Protein AF-A0AAN5D0X2-F1 (afdb_monomer_lite)

Radius of gyration: 18.29 Å; chains: 1; bounding box: 33×32×51 Å

Secondary structure (DSSP, 8-state):
-------S--EEEETTHHHHHHHHHT-------TT----SS---EEEE---TTS----EE----S-SEEEEEETTEEEEEEE----PPPPPEE-

Organism: NCBI:txid1317129

Foldseek 3Di:
DDPDPPFDPKDKDFPPVVVVVVCVVLPPDADADPVGDAGPPHGDMDIDRDDPPDDDWDKDWDDDPDQFDWDQDPSDTDGDDGHPDDDDTDIDTD

Sequence (94 aa):
DSSMPFTESVTVRLSDESIWRQFNNETTEMVITQSGRRMFPSLQCMIEGLDENQVYAIFLHMERVDENRYKYVGKQWVPAGEVKERNEARSVAH

Structure (mmCIF, N/CA/C/O backbone):
data_AF-A0AAN5D0X2-F1
#
_entry.id   AF-A0AAN5D0X2-F1
#
loop_
_atom_site.group_PDB
_atom_site.id
_atom_site.type_symbol
_atom_site.label_atom_id
_atom_site.label_alt_id
_atom_site.label_comp_id
_atom_site.label_asym_id
_atom_site.label_entity_id
_atom_site.label_seq_id
_atom_site.pdbx_PDB_ins_code
_atom_site.Cartn_x
_atom_site.Cartn_y
_atom_site.Cartn_z
_atom_site.occupancy
_atom_site.B_iso_or_equiv
_atom_site.auth_seq_id
_atom_site.auth_comp_id
_atom_site.auth_asym_id
_atom_site.auth_atom_id
_atom_site.pdbx_PDB_model_num
ATOM 1 N N . ASP A 1 1 ? 7.593 21.839 -32.981 1.00 43.03 1 ASP A N 1
ATOM 2 C CA . ASP A 1 1 ? 6.430 20.959 -32.823 1.00 43.03 1 ASP A CA 1
ATOM 3 C C . ASP A 1 1 ? 6.956 19.538 -32.855 1.00 43.03 1 ASP A C 1
ATOM 5 O O . ASP A 1 1 ? 7.433 19.090 -33.890 1.00 43.03 1 ASP A O 1
ATOM 9 N N . SER A 1 2 ? 7.103 18.931 -31.684 1.00 45.31 2 SER A N 1
ATOM 10 C CA . SER A 1 2 ? 7.820 17.666 -31.509 1.00 45.31 2 SER A CA 1
ATOM 11 C C . SER A 1 2 ? 7.047 16.869 -30.480 1.00 45.31 2 SER A C 1
ATOM 13 O O . SER A 1 2 ? 7.365 16.877 -29.294 1.00 45.31 2 SER A O 1
ATOM 15 N N . SER A 1 3 ? 5.952 16.273 -30.943 1.00 52.84 3 SER A N 1
ATOM 16 C CA . SER A 1 3 ? 5.180 15.306 -30.181 1.00 52.84 3 SER A CA 1
ATOM 17 C C . SER A 1 3 ? 6.135 14.218 -29.705 1.00 52.84 3 SER A C 1
ATOM 19 O O . SER A 1 3 ? 6.711 13.507 -30.532 1.00 52.84 3 SER A O 1
ATOM 21 N N . MET A 1 4 ? 6.330 14.117 -28.387 1.00 55.59 4 MET A N 1
ATOM 22 C CA . MET A 1 4 ? 6.958 12.938 -27.803 1.00 55.59 4 MET A CA 1
ATOM 23 C C . MET A 1 4 ? 6.228 11.718 -28.366 1.00 55.59 4 MET A C 1
ATOM 25 O O . MET A 1 4 ? 4.992 11.706 -28.330 1.00 55.59 4 MET A O 1
ATOM 29 N N . PRO A 1 5 ? 6.947 10.727 -28.917 1.00 51.31 5 PRO A N 1
ATOM 30 C CA . PRO A 1 5 ? 6.319 9.477 -29.268 1.00 51.31 5 PRO A CA 1
ATOM 31 C C . PRO A 1 5 ? 5.909 8.880 -27.929 1.00 51.31 5 PRO A C 1
ATOM 33 O O . PRO A 1 5 ? 6.741 8.348 -27.201 1.00 51.31 5 PRO A O 1
ATOM 36 N N . PHE A 1 6 ? 4.645 9.046 -27.542 1.00 54.91 6 PHE A N 1
ATOM 37 C CA . PHE A 1 6 ? 4.085 8.141 -26.563 1.00 54.91 6 PHE A CA 1
ATOM 38 C C . PHE A 1 6 ? 4.125 6.787 -27.256 1.00 54.91 6 PHE A C 1
ATOM 40 O O . PHE A 1 6 ? 3.337 6.490 -28.156 1.00 54.91 6 PHE A O 1
ATOM 47 N N . THR A 1 7 ? 5.167 6.049 -26.890 1.00 50.94 7 THR A N 1
ATOM 48 C CA . THR A 1 7 ? 5.313 4.616 -27.041 1.00 50.94 7 THR A CA 1
ATOM 49 C C . THR A 1 7 ? 4.003 3.959 -26.626 1.00 50.94 7 THR A C 1
ATOM 51 O O . THR A 1 7 ? 3.183 4.567 -25.931 1.00 50.94 7 THR A O 1
ATOM 54 N N . GLU A 1 8 ? 3.779 2.734 -27.085 1.00 60.88 8 GLU A N 1
ATOM 55 C CA . GLU A 1 8 ? 2.687 1.875 -26.623 1.00 60.88 8 GLU A CA 1
ATOM 56 C C . GLU A 1 8 ? 2.336 2.152 -25.155 1.00 60.88 8 GLU A C 1
ATOM 58 O O . GLU A 1 8 ? 3.236 2.327 -24.333 1.00 60.88 8 GLU A O 1
ATOM 63 N N . SER A 1 9 ? 1.043 2.290 -24.839 1.00 82.25 9 SER A N 1
ATOM 64 C CA . SER A 1 9 ? 0.606 2.781 -23.530 1.00 82.25 9 SER A CA 1
ATOM 65 C C . SER A 1 9 ? 1.297 1.994 -22.418 1.00 82.25 9 SER A C 1
ATOM 67 O O . SER A 1 9 ? 0.980 0.820 -22.230 1.00 82.25 9 SER A O 1
ATOM 69 N N . VAL A 1 10 ? 2.244 2.623 -21.712 1.00 91.06 10 VAL A N 1
ATOM 70 C CA . VAL A 1 10 ? 2.947 1.991 -20.592 1.00 91.06 10 VAL A CA 1
ATOM 71 C C . VAL A 1 10 ? 1.889 1.515 -19.609 1.00 91.06 10 VAL A C 1
ATOM 73 O O . VAL A 1 10 ? 1.054 2.307 -19.163 1.00 91.06 10 VAL A O 1
ATOM 76 N N . THR A 1 11 ? 1.902 0.227 -19.284 1.00 93.94 11 THR A N 1
ATOM 77 C CA . THR A 1 11 ? 0.950 -0.342 -18.331 1.00 93.94 11 THR A CA 1
ATOM 78 C C . THR A 1 11 ? 1.664 -0.802 -17.076 1.00 93.94 11 THR A C 1
ATOM 80 O O . THR A 1 11 ? 2.805 -1.262 -17.113 1.00 93.94 11 THR A O 1
ATOM 83 N N . VAL A 1 12 ? 0.980 -0.651 -15.943 1.00 93.94 12 VAL A N 1
ATOM 84 C CA . VAL A 1 12 ? 1.448 -1.110 -14.638 1.00 93.94 12 VAL A CA 1
ATOM 85 C C . VAL A 1 12 ? 0.344 -1.944 -14.013 1.00 93.94 12 VAL A C 1
ATOM 87 O O . VAL A 1 12 ? -0.798 -1.493 -13.913 1.00 93.94 12 VAL A O 1
ATOM 90 N N . ARG A 1 13 ? 0.673 -3.167 -13.601 1.00 95.38 13 ARG A N 1
ATOM 91 C CA . ARG A 1 13 ? -0.274 -4.116 -13.002 1.00 95.38 13 ARG A CA 1
ATOM 92 C C . ARG A 1 13 ? 0.266 -4.626 -11.674 1.00 95.38 13 ARG A C 1
ATOM 94 O O . ARG A 1 13 ? 1.458 -4.894 -11.564 1.00 95.38 13 ARG A O 1
ATOM 101 N N . LEU A 1 14 ? -0.599 -4.769 -10.670 1.00 95.44 14 LEU A N 1
ATOM 102 C CA . LEU A 1 14 ? -0.234 -5.420 -9.409 1.00 95.44 14 LEU A CA 1
ATOM 103 C C . LEU A 1 14 ? -0.099 -6.926 -9.645 1.00 95.44 14 LEU A C 1
ATOM 105 O O . LEU A 1 14 ? -1.055 -7.559 -10.086 1.00 95.44 14 LEU A O 1
ATOM 109 N N . SER A 1 15 ? 1.055 -7.507 -9.314 1.00 94.69 15 SER A N 1
ATOM 110 C CA . SER A 1 15 ? 1.293 -8.946 -9.504 1.00 94.69 15 SER A CA 1
ATOM 111 C C . SER A 1 15 ? 0.314 -9.801 -8.688 1.00 94.69 15 SER A C 1
ATOM 113 O O . SER A 1 15 ? -0.211 -10.790 -9.188 1.00 94.69 15 SER A O 1
ATOM 115 N N . ASP A 1 16 ? 0.005 -9.368 -7.461 1.00 93.50 16 ASP A N 1
ATOM 116 C CA . ASP A 1 16 ? -0.873 -10.071 -6.514 1.00 93.50 16 ASP A CA 1
ATOM 117 C C . ASP A 1 16 ? -2.208 -9.338 -6.296 1.00 93.50 16 ASP A C 1
ATOM 119 O O . ASP A 1 16 ? -2.718 -9.244 -5.175 1.00 93.50 16 ASP A O 1
ATOM 123 N N . GLU A 1 17 ? -2.790 -8.775 -7.358 1.00 95.88 17 GLU A N 1
ATOM 124 C CA . GLU A 1 17 ? -4.003 -7.946 -7.276 1.00 95.88 17 GLU A CA 1
ATOM 125 C C . GLU A 1 17 ? -5.158 -8.631 -6.522 1.00 95.88 17 GLU A C 1
ATOM 127 O O . GLU A 1 17 ? -5.871 -7.995 -5.746 1.00 95.88 17 GLU A O 1
ATOM 132 N N . SER A 1 18 ? -5.330 -9.944 -6.697 1.00 96.31 18 SER A N 1
ATOM 133 C CA . SER A 1 18 ? -6.390 -10.709 -6.027 1.00 96.31 18 SER A CA 1
ATOM 134 C C . SER A 1 18 ? -6.231 -10.749 -4.502 1.00 96.31 18 SER A C 1
ATOM 136 O O . SER A 1 18 ? -7.231 -10.682 -3.786 1.00 96.31 18 SER A O 1
ATOM 138 N N . ILE A 1 19 ? -4.995 -10.808 -3.997 1.00 96.62 19 ILE A N 1
ATOM 139 C CA . ILE A 1 19 ? -4.702 -10.777 -2.561 1.00 96.62 19 ILE A CA 1
ATOM 140 C C . ILE A 1 19 ? -4.953 -9.365 -2.036 1.00 96.62 19 ILE A C 1
ATOM 142 O O . ILE A 1 19 ? -5.648 -9.197 -1.038 1.00 96.62 19 ILE A O 1
ATOM 146 N N . TRP A 1 20 ? -4.476 -8.339 -2.745 1.00 96.75 20 TRP A N 1
ATOM 147 C CA . TRP A 1 20 ? -4.756 -6.945 -2.393 1.00 96.75 20 TRP A CA 1
ATOM 148 C C . TRP A 1 20 ? -6.259 -6.652 -2.328 1.00 96.75 20 TRP A C 1
ATOM 150 O O . TRP A 1 20 ? -6.713 -6.001 -1.391 1.00 96.75 20 TRP A O 1
ATOM 160 N N . ARG A 1 21 ? -7.058 -7.197 -3.254 1.00 97.44 21 ARG A N 1
ATOM 161 C CA . ARG A 1 21 ? -8.526 -7.079 -3.219 1.00 97.44 21 ARG A CA 1
ATOM 162 C C . ARG A 1 21 ? -9.140 -7.748 -1.988 1.00 97.44 21 ARG A C 1
ATOM 164 O O . ARG A 1 21 ? -10.031 -7.162 -1.381 1.00 97.44 21 ARG A O 1
ATOM 171 N N . GLN A 1 22 ? -8.659 -8.926 -1.587 1.00 97.50 22 GLN A N 1
ATOM 172 C CA . GLN A 1 22 ? -9.119 -9.591 -0.358 1.00 97.50 22 GLN A CA 1
ATOM 173 C C . GLN A 1 22 ? -8.804 -8.756 0.889 1.00 97.50 22 GLN A C 1
ATOM 175 O O . GLN A 1 22 ? -9.684 -8.535 1.715 1.00 97.50 22 GLN A O 1
ATOM 180 N N . PHE A 1 23 ? -7.584 -8.224 0.993 1.00 97.06 23 PHE A N 1
ATOM 181 C CA . PHE A 1 23 ? -7.184 -7.351 2.100 1.00 97.06 23 PHE A CA 1
ATOM 182 C C . PHE A 1 23 ? -7.954 -6.029 2.112 1.00 97.06 23 PHE A C 1
ATOM 184 O O . PHE A 1 23 ? -8.269 -5.507 3.177 1.00 97.06 23 PHE A O 1
ATOM 191 N N . ASN A 1 24 ? -8.271 -5.470 0.945 1.00 96.00 24 ASN A N 1
ATOM 192 C CA . ASN A 1 24 ? -9.069 -4.253 0.853 1.00 96.00 24 ASN A CA 1
ATOM 193 C C . ASN A 1 24 ? -10.507 -4.478 1.344 1.00 96.00 24 ASN A C 1
ATOM 195 O O . ASN A 1 24 ? -11.052 -3.620 2.032 1.00 96.00 24 ASN A O 1
ATOM 199 N N . ASN A 1 25 ? -11.102 -5.636 1.038 1.00 96.94 25 ASN A N 1
ATOM 200 C CA . ASN A 1 25 ? -12.454 -5.977 1.489 1.00 96.94 25 ASN A CA 1
ATOM 201 C C . ASN A 1 25 ? -12.569 -6.045 3.020 1.00 96.94 25 ASN A C 1
ATOM 203 O O . ASN A 1 25 ? -13.605 -5.677 3.565 1.00 96.94 25 ASN A O 1
ATOM 207 N N . GLU A 1 26 ? -11.501 -6.459 3.703 1.00 94.50 26 GLU A N 1
ATOM 208 C CA . GLU A 1 26 ? -11.432 -6.518 5.170 1.00 94.50 26 GLU A CA 1
ATOM 209 C C . GLU A 1 26 ? -10.854 -5.237 5.803 1.00 94.50 26 GLU A C 1
ATOM 211 O O . GLU A 1 26 ? -10.654 -5.187 7.012 1.00 94.50 26 GLU A O 1
ATOM 216 N N . THR A 1 27 ? -10.636 -4.176 5.013 1.00 94.62 27 THR A N 1
ATOM 217 C CA . THR A 1 27 ? -9.827 -2.991 5.359 1.00 94.62 27 THR A CA 1
ATOM 218 C C . THR A 1 27 ? -8.350 -3.333 5.549 1.00 94.62 27 THR A C 1
ATOM 220 O O . THR A 1 27 ? -7.941 -3.969 6.515 1.00 94.62 27 THR A O 1
ATOM 223 N N . THR A 1 28 ? -7.508 -2.873 4.624 1.00 96.12 28 THR A N 1
ATOM 224 C CA . THR A 1 28 ? -6.071 -3.162 4.682 1.00 96.12 28 THR A CA 1
ATOM 225 C C . THR A 1 28 ? -5.402 -2.399 5.822 1.00 96.12 28 THR A C 1
ATOM 227 O O . THR A 1 28 ? -5.429 -1.171 5.858 1.00 96.12 28 THR A O 1
ATOM 230 N N . GLU A 1 29 ? -4.738 -3.129 6.715 1.00 96.25 29 GLU A N 1
ATOM 231 C CA . GLU A 1 29 ? -3.974 -2.579 7.834 1.00 96.25 29 GLU A CA 1
ATOM 232 C C . GLU A 1 29 ? -2.489 -2.919 7.686 1.00 96.25 29 GLU A C 1
ATOM 234 O O . GLU A 1 29 ? -2.120 -4.043 7.347 1.00 96.25 29 GLU A O 1
ATOM 239 N N . MET A 1 30 ? -1.620 -1.948 7.974 1.00 95.75 30 MET A N 1
ATOM 240 C CA . MET A 1 30 ? -0.168 -2.115 7.910 1.00 95.75 30 MET A CA 1
ATOM 241 C C . MET A 1 30 ? 0.449 -1.855 9.282 1.00 95.75 30 MET A C 1
ATOM 243 O O . MET A 1 30 ? 0.209 -0.823 9.907 1.00 95.75 30 MET A O 1
ATOM 247 N N . VAL A 1 31 ? 1.278 -2.786 9.752 1.00 95.12 31 VAL A N 1
ATOM 248 C CA . VAL A 1 31 ? 1.982 -2.654 11.034 1.00 95.12 31 VAL A CA 1
ATOM 249 C C . VAL A 1 31 ? 3.249 -1.828 10.844 1.00 95.12 31 VAL A C 1
ATOM 251 O O . VAL A 1 31 ? 4.089 -2.167 10.014 1.00 95.12 31 VAL A O 1
ATOM 254 N N . ILE A 1 32 ? 3.428 -0.797 11.668 1.00 92.69 32 ILE A N 1
ATOM 255 C CA . ILE A 1 32 ? 4.639 0.031 11.705 1.00 92.69 32 ILE A CA 1
ATOM 256 C C . ILE A 1 32 ? 5.396 -0.262 13.002 1.00 92.69 32 ILE A C 1
ATOM 258 O O . ILE A 1 32 ? 4.808 -0.331 14.079 1.00 92.69 32 ILE A O 1
ATOM 262 N N . THR A 1 33 ? 6.713 -0.425 12.907 1.00 94.38 33 THR A N 1
ATOM 263 C CA . THR A 1 33 ? 7.611 -0.580 14.060 1.00 94.38 33 THR A CA 1
ATOM 264 C C . THR A 1 33 ? 8.763 0.416 13.956 1.00 94.38 33 THR A C 1
ATOM 266 O O . THR A 1 33 ? 9.073 0.899 12.867 1.00 94.38 33 THR A O 1
ATOM 269 N N . GLN A 1 34 ? 9.436 0.708 15.074 1.00 93.56 34 GLN A N 1
ATOM 270 C CA . GLN A 1 34 ? 10.576 1.638 15.096 1.00 93.56 34 GLN A CA 1
ATOM 271 C C . GLN A 1 34 ? 11.727 1.187 14.182 1.00 93.56 34 GLN A C 1
ATOM 273 O O . GLN A 1 34 ? 12.370 2.014 13.545 1.00 93.56 34 GLN A O 1
ATOM 278 N N . SER A 1 35 ? 11.970 -0.124 14.093 1.00 93.62 35 SER A N 1
ATOM 279 C CA . SER A 1 35 ? 12.976 -0.715 13.201 1.00 93.62 35 SER A CA 1
ATOM 280 C C . SER A 1 35 ? 12.545 -0.756 11.731 1.00 93.62 35 SER A C 1
ATOM 282 O O . SER A 1 35 ? 13.318 -1.189 10.881 1.00 93.62 35 SER A O 1
ATOM 284 N N . GLY A 1 36 ? 11.297 -0.391 11.436 1.00 93.00 36 GLY A N 1
ATOM 285 C CA . GLY A 1 36 ? 10.643 -0.673 10.167 1.00 93.00 36 GLY A CA 1
ATOM 286 C C . GLY A 1 36 ? 10.083 -2.098 10.088 1.00 93.00 36 GLY A C 1
ATOM 287 O O . GLY A 1 36 ? 10.551 -3.039 10.740 1.00 93.00 36 GLY A O 1
ATOM 288 N N . ARG A 1 37 ? 9.057 -2.246 9.250 1.00 94.56 37 ARG A N 1
ATOM 289 C CA . ARG A 1 37 ? 8.365 -3.500 8.944 1.00 94.56 37 ARG A CA 1
ATOM 290 C C . ARG A 1 37 ? 8.074 -3.524 7.445 1.00 94.56 37 ARG A C 1
ATOM 292 O O . ARG A 1 37 ? 7.740 -2.494 6.868 1.00 94.56 37 ARG A O 1
ATOM 299 N N . ARG A 1 38 ? 8.213 -4.690 6.809 1.00 93.19 38 ARG A N 1
ATOM 300 C CA . ARG A 1 38 ? 7.803 -4.868 5.408 1.00 93.19 38 ARG A CA 1
ATOM 301 C C . ARG A 1 38 ? 6.278 -4.846 5.309 1.00 93.19 38 ARG A C 1
ATOM 303 O O . ARG A 1 38 ? 5.615 -5.420 6.174 1.00 93.19 38 ARG A O 1
ATOM 310 N N . MET A 1 39 ? 5.752 -4.226 4.254 1.00 94.38 39 MET A N 1
ATOM 311 C CA . MET A 1 39 ? 4.324 -4.294 3.935 1.00 94.38 39 MET A CA 1
ATOM 312 C C . MET A 1 39 ? 3.892 -5.741 3.691 1.00 94.38 39 MET A C 1
ATOM 314 O O . MET A 1 39 ? 4.674 -6.556 3.190 1.00 94.38 39 MET A O 1
ATOM 318 N N . PHE A 1 40 ? 2.644 -6.038 4.042 1.00 94.94 40 PHE A N 1
ATOM 319 C CA . PHE A 1 40 ? 1.982 -7.279 3.676 1.00 94.94 40 PHE A CA 1
ATOM 320 C C . PHE A 1 40 ? 0.531 -6.978 3.260 1.00 94.94 40 PHE A C 1
ATOM 322 O O . PHE A 1 40 ? -0.190 -6.394 4.065 1.00 94.94 40 PHE A O 1
ATOM 329 N N . PRO A 1 41 ? 0.091 -7.369 2.052 1.00 95.69 41 PRO A N 1
ATOM 330 C CA . PRO A 1 41 ? 0.861 -8.071 1.021 1.00 95.69 41 PRO A CA 1
ATOM 331 C C . PRO A 1 41 ?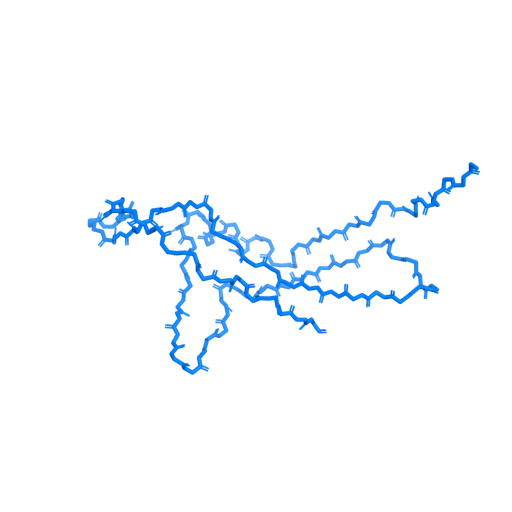 2.065 -7.262 0.508 1.00 95.69 41 PRO A C 1
ATOM 333 O O . PRO A 1 41 ? 2.167 -6.054 0.726 1.00 95.69 41 PRO A O 1
ATOM 336 N N . SER A 1 42 ? 3.028 -7.936 -0.124 1.00 94.38 42 SER A N 1
ATOM 337 C CA . SER A 1 42 ? 4.157 -7.236 -0.744 1.00 94.38 42 SER A CA 1
ATOM 338 C C . SER A 1 42 ? 3.645 -6.422 -1.931 1.00 94.38 42 SER A C 1
ATOM 340 O O . SER A 1 42 ? 2.881 -6.931 -2.750 1.00 94.38 42 SER A O 1
ATOM 342 N N . LEU A 1 43 ? 4.088 -5.171 -2.061 1.00 93.62 43 LEU A N 1
ATOM 343 C CA . LEU A 1 43 ? 3.820 -4.391 -3.266 1.00 93.62 43 LEU A CA 1
ATOM 344 C C . LEU A 1 43 ? 4.757 -4.877 -4.375 1.00 93.62 43 LEU A C 1
ATOM 346 O O . LEU A 1 43 ? 5.966 -4.666 -4.301 1.00 93.62 43 LEU A O 1
ATOM 350 N N . GLN A 1 44 ? 4.201 -5.570 -5.361 1.00 94.75 44 GLN A N 1
ATOM 351 C CA . GLN A 1 44 ? 4.912 -6.050 -6.541 1.00 94.75 44 GLN A CA 1
ATOM 352 C C . GLN A 1 44 ? 4.132 -5.621 -7.776 1.00 94.75 44 GLN A C 1
ATOM 354 O O . G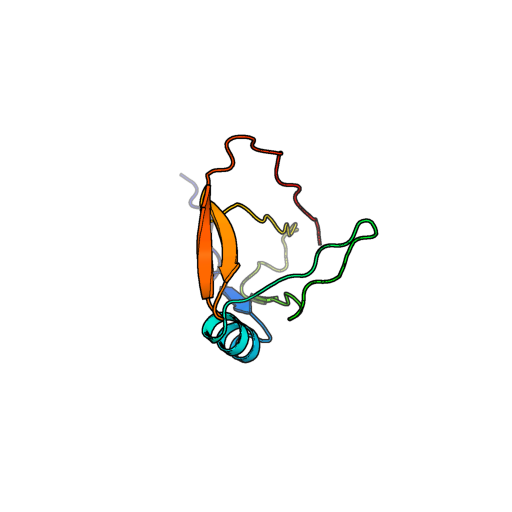LN A 1 44 ? 2.915 -5.813 -7.838 1.00 94.75 44 GLN A O 1
ATOM 359 N N . CYS A 1 45 ? 4.839 -5.030 -8.734 1.00 94.56 45 CYS A N 1
ATOM 360 C CA . CYS A 1 45 ? 4.250 -4.492 -9.948 1.00 94.56 45 CYS A CA 1
ATOM 361 C C . CYS A 1 45 ? 4.940 -5.088 -11.174 1.00 94.56 45 CYS A C 1
ATOM 363 O O . CYS A 1 45 ? 6.160 -5.246 -11.191 1.00 94.56 45 CYS A O 1
ATOM 365 N N . MET A 1 46 ? 4.157 -5.357 -12.210 1.00 94.94 46 MET A N 1
ATOM 366 C CA . MET A 1 46 ? 4.621 -5.659 -13.557 1.00 94.94 46 MET A CA 1
ATOM 367 C C . MET A 1 46 ? 4.464 -4.399 -14.404 1.00 94.94 46 MET A C 1
ATOM 369 O O . MET A 1 46 ? 3.378 -3.819 -14.430 1.00 94.94 46 MET A O 1
ATOM 373 N N . ILE A 1 47 ? 5.546 -3.970 -15.053 1.00 94.44 47 ILE A N 1
ATOM 374 C CA . ILE A 1 47 ? 5.577 -2.789 -15.921 1.00 94.44 47 ILE A CA 1
ATOM 375 C C . ILE A 1 47 ? 5.863 -3.263 -17.346 1.00 94.44 47 ILE A C 1
ATOM 377 O O . ILE A 1 47 ? 6.827 -3.994 -17.563 1.00 94.44 47 ILE A O 1
ATOM 381 N N . GLU A 1 48 ? 5.032 -2.856 -18.302 1.00 93.75 48 GLU A N 1
ATOM 382 C CA . GLU A 1 48 ? 5.129 -3.237 -19.717 1.00 93.75 48 GLU A CA 1
ATOM 383 C C . GLU A 1 48 ? 5.029 -1.997 -20.617 1.00 93.75 48 GLU A C 1
ATOM 385 O O . GLU A 1 48 ? 4.446 -0.987 -20.220 1.00 93.75 48 GLU A O 1
ATOM 390 N N . GLY A 1 49 ? 5.577 -2.074 -21.836 1.00 93.00 49 GLY A N 1
ATOM 391 C CA . GLY A 1 49 ? 5.521 -0.986 -22.826 1.00 93.00 49 GLY A CA 1
ATOM 392 C C . GLY A 1 49 ? 6.581 0.113 -22.656 1.00 93.00 49 GLY A C 1
ATOM 393 O O . GLY A 1 49 ? 6.451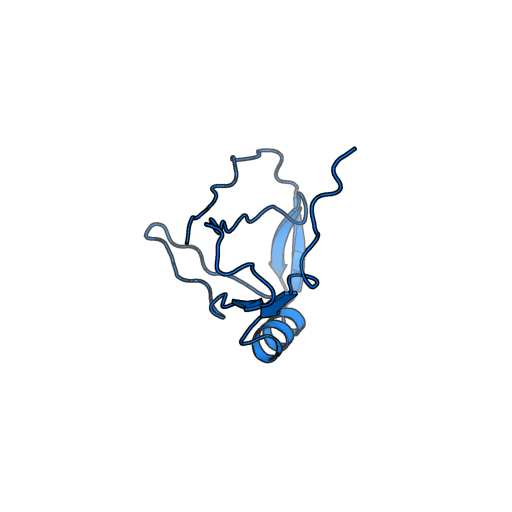 1.184 -23.247 1.00 93.00 49 GLY A O 1
ATOM 394 N N . LEU A 1 50 ? 7.619 -0.120 -21.843 1.00 92.62 50 LEU A N 1
ATOM 395 C CA . LEU A 1 50 ? 8.782 0.773 -21.757 1.00 92.62 50 LEU A CA 1
ATOM 396 C C . LEU A 1 50 ? 9.658 0.651 -23.015 1.00 92.62 50 LEU A C 1
ATOM 398 O O . LEU A 1 50 ? 9.805 -0.439 -23.562 1.00 92.62 50 LEU A O 1
ATOM 402 N N . ASP A 1 51 ? 10.273 1.757 -23.439 1.00 91.25 51 ASP A N 1
ATOM 403 C CA . ASP A 1 51 ? 11.275 1.760 -24.510 1.00 91.25 51 ASP A CA 1
ATOM 404 C C . ASP A 1 51 ? 12.588 1.171 -23.985 1.00 91.25 51 ASP A C 1
ATOM 406 O O . ASP A 1 51 ? 13.215 1.721 -23.081 1.00 91.25 51 ASP A O 1
ATOM 410 N N . GLU A 1 52 ? 13.029 0.065 -24.578 1.00 90.94 52 GLU A N 1
ATOM 411 C CA . GLU A 1 52 ? 14.259 -0.636 -24.199 1.00 90.94 52 GLU A CA 1
ATOM 412 C C . GLU A 1 52 ? 15.528 0.227 -24.347 1.00 90.94 52 GLU A C 1
ATOM 414 O O . GLU A 1 52 ? 16.557 -0.083 -23.748 1.00 90.94 52 GLU A O 1
ATOM 419 N N . ASN A 1 53 ? 15.471 1.323 -25.113 1.00 93.44 53 ASN A N 1
ATOM 420 C CA . ASN A 1 53 ? 16.608 2.216 -25.355 1.00 93.44 53 ASN A CA 1
ATOM 421 C C . ASN A 1 53 ? 16.698 3.387 -24.365 1.00 93.44 53 ASN A C 1
ATOM 423 O O . ASN A 1 53 ? 17.561 4.254 -24.521 1.00 93.44 53 ASN A O 1
ATOM 427 N N . GLN A 1 54 ? 15.810 3.445 -23.370 1.00 93.50 54 GLN A N 1
ATOM 428 C CA . GLN A 1 54 ? 15.753 4.530 -22.395 1.00 93.50 54 GLN A CA 1
ATOM 429 C C . GLN A 1 54 ? 16.098 4.054 -20.986 1.00 93.50 54 GLN A C 1
ATOM 431 O O . GLN A 1 54 ? 15.979 2.881 -20.634 1.00 93.50 54 GLN A O 1
ATOM 436 N N . VAL A 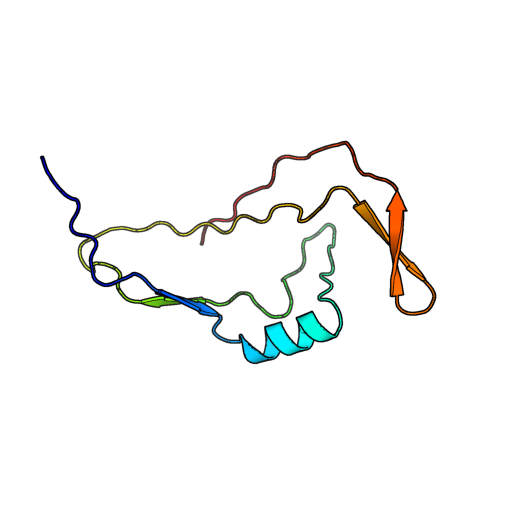1 55 ? 16.518 5.004 -20.151 1.00 93.50 55 VAL A N 1
ATOM 437 C CA . VAL A 1 55 ? 16.802 4.767 -18.733 1.00 93.50 55 VAL A CA 1
ATOM 438 C C . VAL A 1 55 ? 15.659 5.323 -17.897 1.00 93.50 55 VAL A C 1
ATOM 440 O O . VAL A 1 55 ? 15.277 6.484 -18.044 1.00 93.50 55 VAL A O 1
ATOM 443 N N . TYR A 1 56 ? 15.149 4.502 -16.982 1.00 92.94 56 TYR A N 1
ATOM 444 C CA . TYR A 1 56 ? 14.027 4.838 -16.112 1.00 92.94 56 TYR A CA 1
ATOM 445 C C . TYR A 1 56 ? 14.432 4.782 -14.640 1.00 92.94 56 TYR A C 1
ATOM 447 O O . TYR A 1 56 ? 15.288 3.993 -14.245 1.00 92.94 56 TYR A O 1
ATOM 455 N N . ALA A 1 57 ? 13.769 5.595 -13.821 1.00 92.88 57 ALA A N 1
ATOM 456 C CA . ALA A 1 57 ? 13.826 5.517 -12.367 1.00 92.88 57 ALA A CA 1
ATOM 457 C C . ALA A 1 57 ? 12.415 5.271 -11.823 1.00 92.88 57 ALA A C 1
ATOM 459 O O . ALA A 1 57 ? 11.451 5.869 -12.305 1.00 92.88 57 ALA A O 1
ATOM 460 N N . ILE A 1 58 ? 12.296 4.402 -10.818 1.00 91.25 58 ILE A N 1
ATOM 461 C CA . ILE A 1 58 ? 11.019 4.044 -10.192 1.00 91.25 58 ILE A CA 1
ATOM 462 C C . IL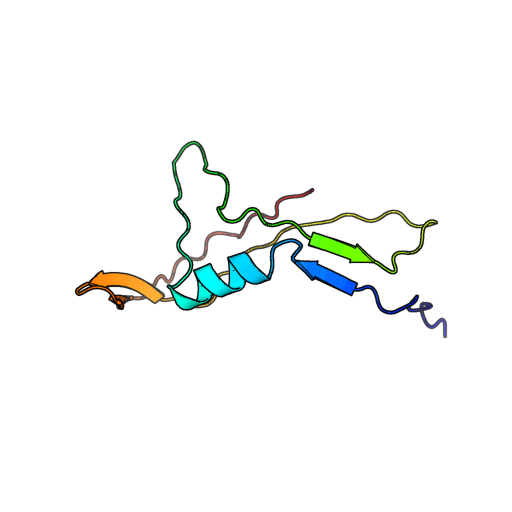E A 1 58 ? 11.032 4.530 -8.746 1.00 91.25 58 ILE A C 1
ATOM 464 O O . ILE A 1 58 ? 11.965 4.258 -7.990 1.00 91.25 58 ILE A O 1
ATOM 468 N N . PHE A 1 59 ? 9.966 5.228 -8.359 1.00 92.12 59 PHE A N 1
ATOM 469 C CA . PHE A 1 59 ? 9.775 5.738 -7.007 1.00 92.12 59 PHE A CA 1
ATOM 470 C C . PHE A 1 59 ? 8.421 5.295 -6.468 1.00 92.12 59 PHE A C 1
ATOM 472 O O . PHE A 1 59 ? 7.408 5.383 -7.161 1.00 92.12 59 PHE A O 1
ATOM 479 N N . LEU A 1 60 ? 8.399 4.876 -5.206 1.00 90.75 60 LEU A N 1
ATOM 480 C CA . LEU A 1 60 ? 7.176 4.675 -4.444 1.00 90.75 60 LEU A CA 1
ATOM 481 C C . LEU A 1 60 ? 6.937 5.890 -3.548 1.00 90.75 60 LEU A C 1
ATOM 483 O O . LEU A 1 60 ? 7.766 6.212 -2.693 1.00 90.75 60 LEU A O 1
ATOM 487 N N . HIS A 1 61 ? 5.785 6.528 -3.733 1.00 90.62 61 HIS A N 1
ATOM 488 C CA . HIS A 1 61 ? 5.295 7.614 -2.896 1.00 90.62 61 HIS A CA 1
ATOM 489 C C . HIS A 1 61 ? 3.972 7.196 -2.254 1.00 90.62 61 HIS A C 1
ATOM 491 O O . HIS A 1 61 ? 3.078 6.713 -2.943 1.00 90.62 61 HIS A O 1
ATOM 497 N N . MET A 1 62 ? 3.856 7.368 -0.938 1.00 89.25 62 MET A N 1
ATOM 498 C CA . MET A 1 62 ? 2.607 7.158 -0.206 1.00 89.25 62 MET A CA 1
ATOM 499 C C . MET A 1 62 ? 2.167 8.482 0.399 1.00 89.25 62 MET A C 1
ATOM 501 O O . MET A 1 62 ? 2.942 9.134 1.101 1.00 89.25 62 MET A O 1
ATOM 505 N N . GLU A 1 63 ? 0.911 8.840 0.169 1.00 90.25 63 GLU A N 1
ATOM 506 C CA . GLU A 1 63 ? 0.281 10.015 0.755 1.00 90.25 63 GLU A CA 1
ATOM 507 C C . GLU A 1 63 ? -0.971 9.631 1.544 1.00 90.25 63 GLU A C 1
ATOM 509 O O . GLU A 1 63 ? -1.494 8.519 1.438 1.00 90.25 63 GLU A O 1
ATOM 514 N N . ARG A 1 64 ? -1.426 10.547 2.398 1.00 88.88 64 ARG A N 1
ATOM 515 C CA . ARG A 1 64 ? -2.618 10.329 3.215 1.00 88.88 64 ARG A CA 1
ATOM 516 C C . ARG A 1 64 ? -3.860 10.409 2.332 1.00 88.88 64 ARG A C 1
ATOM 518 O O . ARG A 1 64 ? -3.992 11.339 1.546 1.00 88.88 64 ARG A O 1
ATOM 525 N N . VAL A 1 65 ? -4.783 9.469 2.521 1.00 91.00 65 VAL A N 1
ATOM 526 C CA . VAL A 1 65 ? -6.100 9.495 1.863 1.00 91.00 65 VAL A CA 1
ATOM 527 C C . VAL A 1 65 ? -7.014 10.549 2.499 1.00 91.00 65 VAL A C 1
ATOM 529 O O . VAL A 1 65 ? -7.828 11.151 1.806 1.00 91.00 65 VAL A O 1
ATOM 532 N N . ASP A 1 66 ? -6.870 10.795 3.806 1.00 91.75 66 ASP A N 1
ATOM 533 C CA . ASP A 1 66 ? -7.601 11.831 4.534 1.00 91.75 66 ASP A CA 1
ATOM 534 C C . ASP A 1 66 ? -6.831 12.376 5.755 1.00 91.75 66 ASP A C 1
ATOM 536 O O . ASP A 1 66 ? -5.729 11.929 6.105 1.00 91.75 66 ASP A O 1
ATOM 540 N N . GLU A 1 67 ? -7.443 13.355 6.426 1.00 90.50 67 GLU A N 1
ATOM 541 C CA . GLU A 1 67 ? -6.890 14.001 7.617 1.00 90.50 67 GLU A CA 1
ATOM 542 C C . GLU A 1 67 ? -7.339 13.355 8.941 1.00 90.50 67 GLU A C 1
ATOM 544 O O . GLU A 1 67 ? -6.988 13.838 10.021 1.00 90.50 67 GLU A O 1
ATOM 549 N N . ASN A 1 68 ? -8.061 12.232 8.894 1.00 91.81 68 ASN A N 1
ATOM 550 C CA . ASN A 1 68 ? -8.653 11.613 10.073 1.00 91.81 68 ASN A CA 1
ATOM 551 C C . ASN A 1 68 ? -7.640 10.759 10.845 1.00 91.81 68 ASN A C 1
ATOM 553 O O . ASN A 1 68 ? -6.804 10.044 10.292 1.00 91.81 68 ASN A O 1
ATOM 557 N N . ARG A 1 69 ? -7.770 10.771 12.172 1.00 92.81 69 ARG A N 1
ATOM 558 C CA . ARG A 1 69 ? -7.219 9.735 13.043 1.00 92.81 69 ARG A CA 1
ATOM 559 C C . ARG A 1 69 ? -8.302 8.705 13.309 1.00 92.81 69 ARG A C 1
ATOM 561 O O . ARG A 1 69 ? -9.359 9.046 13.834 1.00 92.81 69 ARG A O 1
ATOM 568 N N . TYR A 1 70 ? -8.012 7.445 13.026 1.00 94.75 70 TYR A N 1
ATOM 569 C CA . TYR A 1 70 ? -8.953 6.350 13.226 1.00 94.75 70 TYR A CA 1
ATOM 570 C C . TYR A 1 70 ? -8.672 5.573 14.518 1.00 94.75 70 TYR A C 1
ATOM 572 O O . TYR A 1 70 ? -7.525 5.442 14.950 1.00 94.75 70 TYR A O 1
ATOM 580 N N . LYS A 1 71 ? -9.732 5.048 15.142 1.00 96.06 71 LYS A N 1
ATOM 581 C CA . LYS A 1 71 ? -9.656 4.059 16.229 1.00 96.06 71 LYS A CA 1
ATOM 582 C C . LYS A 1 71 ? -10.488 2.832 15.870 1.00 96.06 71 LYS A C 1
ATOM 584 O O . LYS A 1 71 ? -11.560 2.973 15.285 1.00 96.06 71 LYS A O 1
ATOM 589 N N . TYR A 1 72 ? -10.020 1.653 16.262 1.00 95.75 72 TYR A N 1
ATOM 590 C CA . TYR A 1 72 ? -10.753 0.410 16.059 1.00 95.75 72 TYR A CA 1
ATOM 591 C C . TYR A 1 72 ? -11.621 0.101 17.285 1.00 95.75 72 TYR A C 1
ATOM 593 O O . TYR A 1 72 ? -11.104 -0.158 18.373 1.00 95.75 72 TYR A O 1
ATOM 601 N N . VAL A 1 73 ? -12.945 0.182 17.138 1.00 96.62 73 VAL A N 1
ATOM 602 C CA . VAL A 1 73 ? -13.926 -0.050 18.212 1.00 96.62 73 VAL A CA 1
ATOM 603 C C . VAL A 1 73 ? -15.061 -0.902 17.665 1.00 96.62 73 VAL A C 1
ATOM 605 O O . VAL A 1 73 ? -15.578 -0.632 16.589 1.00 96.62 73 VAL A O 1
ATOM 608 N N . GLY A 1 74 ? -15.462 -1.940 18.402 1.00 94.81 74 GLY A N 1
ATOM 609 C CA . GLY A 1 74 ? -16.613 -2.761 18.009 1.00 94.81 74 GLY A CA 1
ATOM 610 C C . GLY A 1 74 ? -16.452 -3.446 16.647 1.00 94.81 74 GLY A C 1
ATOM 611 O O . GLY A 1 74 ? -17.436 -3.623 15.942 1.00 94.81 74 GLY A O 1
ATOM 612 N N . LYS A 1 75 ? -15.219 -3.828 16.288 1.00 93.38 75 LYS A N 1
ATOM 613 C CA . LYS A 1 75 ? -14.838 -4.392 14.983 1.00 93.38 75 LYS A CA 1
ATOM 614 C C . LYS A 1 75 ? -14.929 -3.431 13.789 1.00 93.38 75 LYS A C 1
ATOM 616 O O . LYS A 1 75 ? -15.017 -3.876 12.650 1.00 93.38 75 LYS A O 1
ATOM 621 N N . GLN A 1 76 ? -14.917 -2.125 14.037 1.00 94.75 76 GLN A N 1
ATOM 622 C CA . GLN A 1 76 ? -14.994 -1.113 12.988 1.00 94.75 76 GLN A CA 1
ATOM 623 C C . GLN A 1 76 ? -13.972 -0.002 13.214 1.00 94.75 76 GLN A C 1
ATOM 625 O O . GLN A 1 76 ? -13.683 0.383 14.351 1.00 94.75 76 GLN A O 1
ATOM 630 N N . TRP A 1 77 ? -13.454 0.540 12.116 1.00 95.38 77 TRP A N 1
ATOM 631 C CA . TRP A 1 77 ? -12.667 1.765 12.120 1.00 95.38 77 TRP A CA 1
ATOM 632 C C . TRP A 1 77 ? -13.601 2.971 12.175 1.00 95.38 77 TRP A C 1
ATOM 634 O O . TRP A 1 77 ? -14.443 3.153 11.300 1.00 95.38 77 TRP A O 1
ATOM 644 N N . VAL A 1 78 ? -13.460 3.795 13.214 1.00 95.88 78 VAL A N 1
ATOM 645 C CA . VAL A 1 78 ? -14.260 5.015 13.386 1.00 95.88 78 VAL A CA 1
ATOM 646 C C . VAL A 1 78 ? -13.355 6.242 13.524 1.00 95.88 78 VAL A C 1
ATOM 648 O O . VAL A 1 78 ? -12.2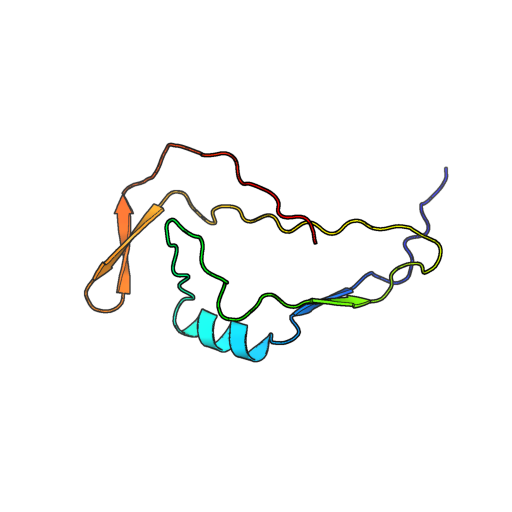99 6.143 14.167 1.00 95.88 78 VAL A O 1
ATOM 651 N N . PRO A 1 79 ? -13.743 7.406 12.970 1.00 95.44 79 PRO A N 1
ATOM 652 C CA . PRO A 1 79 ? -13.017 8.653 13.183 1.00 95.44 79 PRO A CA 1
ATOM 653 C C . PRO A 1 79 ? -12.932 9.011 14.674 1.00 95.44 79 PRO A C 1
ATOM 655 O O . PRO A 1 79 ? -13.883 8.839 15.439 1.00 95.44 79 PRO A O 1
ATOM 658 N N . ALA A 1 80 ? -11.773 9.507 15.100 1.00 93.75 80 ALA A N 1
ATOM 659 C CA . ALA A 1 80 ? -11.463 9.848 16.489 1.00 93.75 80 ALA A CA 1
ATOM 660 C C . ALA A 1 80 ? -10.754 11.206 16.638 1.00 93.75 80 ALA A C 1
ATOM 662 O O . ALA A 1 80 ? -10.178 11.481 17.692 1.00 93.75 80 ALA A O 1
ATOM 663 N N . GLY A 1 81 ? -10.783 12.035 15.594 1.00 90.25 81 GLY A N 1
ATOM 664 C CA . GLY A 1 81 ? -10.164 13.359 15.536 1.00 90.25 81 GLY A CA 1
ATOM 665 C C . GLY A 1 81 ? -9.470 13.604 14.197 1.00 90.25 81 GLY A C 1
ATOM 666 O O . GLY A 1 81 ? -9.422 12.714 13.351 1.00 90.25 81 GLY A O 1
ATOM 667 N N . GLU A 1 82 ? -8.902 14.795 14.036 1.00 83.12 82 GLU A N 1
ATOM 668 C CA . GLU A 1 82 ? -8.118 15.196 12.861 1.00 83.12 82 GLU A CA 1
ATOM 669 C C . GLU A 1 82 ? -6.638 15.343 13.231 1.00 83.12 82 GLU A C 1
ATOM 671 O O . GLU A 1 82 ? -6.302 15.787 14.334 1.00 83.12 82 GLU A O 1
ATOM 676 N N . VAL A 1 83 ? -5.743 15.004 12.305 1.00 80.38 83 VAL A N 1
ATOM 677 C CA . VAL A 1 83 ? -4.303 15.266 12.429 1.00 80.38 83 VAL A CA 1
ATOM 678 C C . VAL A 1 83 ? -3.954 16.428 11.512 1.00 80.38 83 VAL A C 1
ATOM 680 O O . VAL A 1 83 ? -3.996 16.279 10.298 1.00 80.38 83 VAL A O 1
ATOM 683 N N . LYS A 1 84 ? -3.598 17.578 12.095 1.00 69.19 84 LYS A N 1
ATOM 684 C CA . LYS A 1 84 ? -3.258 18.799 11.341 1.00 69.19 84 LYS A CA 1
ATOM 685 C C . LYS A 1 84 ? -1.788 18.884 10.928 1.00 69.19 84 LYS A C 1
ATOM 687 O O . LYS A 1 84 ? -1.449 19.658 10.040 1.00 69.19 84 LYS A O 1
ATOM 692 N N . GLU A 1 85 ? -0.910 18.127 11.585 1.00 74.00 85 GLU A N 1
ATOM 693 C CA . GLU A 1 85 ? 0.522 18.141 11.288 1.00 74.00 85 GLU A CA 1
ATOM 694 C C . GLU A 1 85 ? 0.850 17.211 10.121 1.00 74.00 85 GLU A C 1
ATOM 696 O O . GLU A 1 85 ? 0.592 16.005 10.155 1.00 74.00 85 GLU A O 1
ATOM 701 N N . ARG A 1 86 ? 1.451 17.792 9.082 1.00 65.31 86 ARG A N 1
ATOM 702 C CA . ARG A 1 86 ? 1.924 17.082 7.898 1.00 65.31 86 ARG A CA 1
ATOM 703 C C . ARG A 1 86 ? 3.429 16.886 8.014 1.00 65.31 86 ARG A C 1
ATOM 705 O O . ARG A 1 86 ? 4.186 17.841 7.890 1.00 65.31 86 ARG A O 1
ATOM 712 N N . ASN A 1 87 ? 3.859 15.645 8.206 1.00 70.38 87 ASN A N 1
ATOM 713 C CA . ASN A 1 87 ? 5.250 15.283 7.956 1.00 70.38 87 ASN A CA 1
ATOM 714 C C . ASN A 1 87 ? 5.443 15.068 6.451 1.00 70.38 87 ASN A C 1
ATOM 716 O O . ASN A 1 87 ? 4.552 14.542 5.781 1.00 70.38 87 ASN A O 1
ATOM 720 N N . GLU A 1 88 ? 6.594 15.469 5.917 1.00 72.88 88 GLU A N 1
ATOM 721 C CA . GLU A 1 88 ? 6.923 15.226 4.513 1.00 72.88 88 GLU A CA 1
ATOM 722 C C . GLU A 1 88 ? 6.979 13.720 4.236 1.00 72.88 88 GLU A C 1
ATOM 724 O O . GLU A 1 88 ? 7.691 12.963 4.906 1.00 72.88 88 GLU A O 1
ATOM 729 N N . ALA A 1 89 ? 6.199 13.282 3.248 1.00 75.81 89 ALA A N 1
ATOM 730 C CA . ALA A 1 89 ? 6.232 11.909 2.781 1.00 75.81 89 ALA A CA 1
ATOM 731 C C . ALA A 1 89 ? 7.602 11.621 2.158 1.00 75.81 89 ALA A C 1
ATOM 733 O O . ALA A 1 89 ? 8.103 12.373 1.322 1.00 75.81 89 ALA A O 1
ATOM 734 N N . ARG A 1 90 ? 8.213 10.514 2.576 1.00 79.69 90 ARG A N 1
ATOM 735 C CA . ARG A 1 90 ? 9.492 10.061 2.031 1.00 79.69 90 ARG A CA 1
ATOM 736 C C . ARG A 1 90 ? 9.229 9.174 0.822 1.00 79.69 90 ARG A C 1
ATOM 738 O O . ARG A 1 90 ? 8.470 8.214 0.927 1.00 79.69 90 ARG A O 1
ATOM 745 N N . SER A 1 91 ? 9.886 9.472 -0.292 1.00 79.38 91 SER A N 1
ATOM 746 C CA . SER A 1 91 ? 9.893 8.592 -1.460 1.00 79.38 91 SER A CA 1
ATOM 747 C C . SER A 1 91 ? 10.945 7.502 -1.287 1.00 79.38 91 SER A C 1
ATOM 749 O O . SER A 1 91 ? 12.065 7.776 -0.851 1.00 79.38 91 SER A O 1
ATOM 751 N N . VAL A 1 92 ? 10.593 6.268 -1.640 1.00 81.00 92 VAL A N 1
ATOM 752 C CA . VAL A 1 92 ? 11.526 5.135 -1.659 1.00 81.00 92 VAL A CA 1
ATOM 753 C C . VAL A 1 92 ? 11.857 4.825 -3.114 1.00 81.00 92 VAL A C 1
ATOM 755 O O . VAL A 1 92 ? 10.951 4.569 -3.906 1.00 81.00 92 VAL A O 1
ATOM 758 N N . ALA A 1 93 ? 13.140 4.889 -3.471 1.00 80.38 93 ALA A N 1
ATOM 759 C CA . ALA A 1 93 ? 13.619 4.460 -4.782 1.00 80.38 93 ALA A CA 1
ATOM 760 C C . ALA A 1 93 ? 13.685 2.927 -4.835 1.00 80.38 93 ALA A C 1
ATOM 762 O O . ALA A 1 93 ? 14.016 2.297 -3.824 1.00 80.38 93 ALA A O 1
ATOM 763 N N . HIS A 1 94 ? 13.343 2.353 -5.990 1.00 78.12 94 HIS A N 1
ATOM 764 C CA . HIS A 1 94 ? 13.584 0.936 -6.265 1.00 78.12 94 HIS A CA 1
ATOM 765 C C . HIS A 1 94 ? 15.060 0.679 -6.574 1.00 78.12 94 HIS A C 1
ATOM 767 O O . HIS A 1 94 ? 15.653 1.505 -7.306 1.00 78.12 94 HIS A O 1
#

InterPro domains:
  IPR001699 T-box transcription factor [PTHR11267] (8-84)
  IPR008967 p53-like transcription factor, DNA-binding domain superfamily [SSF49417] (10-92)
  IPR018186 Transcription factor, T-box, conserved site [PS01283] (19-38)
  IPR036960 T-box superfamily [G3DSA:2.60.40.820] (7-94)
  IPR046360 T-box transcription factor, DNA-binding domain [PF00907] (12-94)
  IPR046360 T-box transcription factor, DNA-binding domain [PS50252] (14-94)
  IPR046360 T-box transcription factor, DNA-binding domain [SM00425] (9-94)

pLDDT: mean 87.76, std 12.93, range [43.03, 97.5]